Protein AF-A0A418IF97-F1 (afdb_monomer)

Mean predicted aligned error: 6.36 Å

InterPro domains:
  IPR007793 DivIVA [PF05103] (8-70)
  IPR007793 DivIVA [PTHR35794] (7-69)
  IPR011229 Cell cycle protein GpsB [PIRSF029938] (1-75)
  IPR019933 DivIVA domain [TIGR03544] (8-42)

Nearest PDB structures (foldseek):
  8e2c-assembly1_B  TM=6.900E-01  e=1.308E-07  Staphylococcus aureus subsp. aureus COL
  8e2b-assembly2_D  TM=6.930E-01  e=1.409E-07  Staphylococcus aureus subsp. aureus COL

Organism: NCBI:txid2912228

pLDDT: mean 89.6, std 11.24, range [43.31, 98.12]

Solvent-accessible surface area (backbone atoms only — not comparable to full-atom values): 4649 Å² total; per-residue (Å²): 128,84,84,81,74,73,93,66,52,37,64,59,61,71,71,58,81,76,85,84,56,94,84,71,71,81,58,65,71,63,51,50,57,53,46,52,56,50,32,52,51,40,47,52,50,53,53,50,52,54,48,51,50,51,53,50,53,50,50,55,51,54,52,50,54,52,50,54,51,52,51,54,59,75,76,104

Structure (mmCIF, N/CA/C/O backbone):
data_AF-A0A418IF97-F1
#
_entry.id   AF-A0A418IF97-F1
#
loop_
_atom_site.group_PDB
_atom_site.id
_atom_site.type_symbol
_atom_site.label_atom_id
_atom_site.label_alt_id
_atom_site.label_comp_id
_atom_site.label_asym_id
_atom_site.label_entity_id
_atom_site.label_seq_id
_atom_site.pdbx_PDB_ins_code
_atom_site.Cartn_x
_atom_site.Cartn_y
_atom_site.Cartn_z
_atom_site.occupancy
_atom_site.B_iso_or_equiv
_ato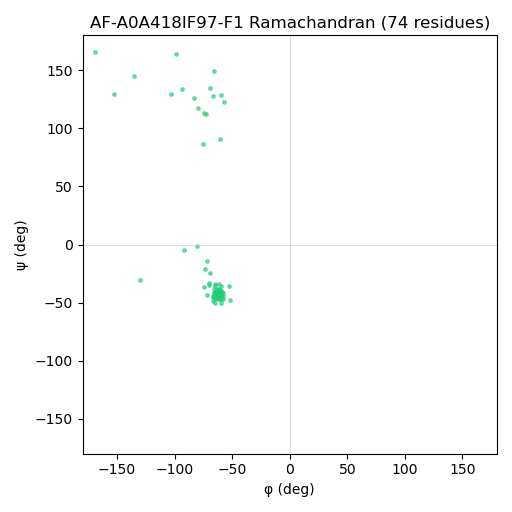m_site.auth_seq_id
_atom_site.auth_comp_id
_atom_site.auth_asym_id
_atom_site.auth_atom_id
_atom_site.pdbx_PDB_model_num
ATOM 1 N N . MET A 1 1 ? 1.231 -10.533 19.149 1.00 43.31 1 MET A N 1
ATOM 2 C CA . MET A 1 1 ? 1.474 -10.716 17.705 1.00 43.31 1 MET A CA 1
ATOM 3 C C . MET A 1 1 ? 2.911 -10.309 17.480 1.00 43.31 1 MET A C 1
ATOM 5 O O . MET A 1 1 ? 3.315 -9.322 18.072 1.00 43.31 1 MET A O 1
ATOM 9 N N . SER A 1 2 ? 3.705 -11.118 16.785 1.00 47.91 2 SER A N 1
ATOM 10 C CA . SER A 1 2 ? 5.077 -10.744 16.440 1.00 47.91 2 SER A CA 1
ATOM 11 C C . SER A 1 2 ? 5.037 -9.436 15.656 1.00 47.91 2 SER A C 1
ATOM 13 O O . SER A 1 2 ? 4.348 -9.392 14.638 1.00 47.91 2 SER A O 1
ATOM 15 N N . ASP A 1 3 ? 5.725 -8.401 16.136 1.00 56.53 3 ASP A N 1
ATOM 16 C CA . ASP A 1 3 ? 5.912 -7.141 15.417 1.00 56.53 3 ASP A CA 1
ATOM 17 C C . ASP A 1 3 ? 6.653 -7.425 14.106 1.00 56.53 3 ASP A C 1
ATOM 19 O O . ASP A 1 3 ? 7.884 -7.474 14.050 1.00 56.53 3 ASP A O 1
ATOM 23 N N . VAL A 1 4 ? 5.899 -7.689 13.039 1.00 64.88 4 VAL A N 1
ATOM 24 C CA . VAL A 1 4 ? 6.439 -7.768 11.684 1.00 64.88 4 VAL A CA 1
ATOM 25 C C . VAL A 1 4 ? 6.690 -6.332 11.247 1.00 64.88 4 VAL A C 1
ATOM 27 O O . VAL A 1 4 ? 5.838 -5.679 10.660 1.00 64.88 4 VAL A O 1
ATOM 30 N N . SER A 1 5 ? 7.862 -5.810 11.593 1.00 74.94 5 SER A N 1
ATOM 31 C CA . SER A 1 5 ? 8.314 -4.515 11.096 1.00 74.94 5 SER A CA 1
ATOM 32 C C . SER A 1 5 ? 8.871 -4.692 9.682 1.00 74.94 5 SER A C 1
ATOM 34 O O . SER A 1 5 ? 9.837 -5.433 9.466 1.00 74.94 5 SER A O 1
ATOM 36 N N . LEU A 1 6 ? 8.242 -4.034 8.705 1.00 83.38 6 LEU A N 1
ATOM 37 C CA . LEU A 1 6 ? 8.742 -3.986 7.334 1.00 83.38 6 LEU A CA 1
ATOM 38 C C . LEU A 1 6 ? 10.021 -3.146 7.282 1.00 83.38 6 LEU A C 1
ATOM 40 O O . LEU A 1 6 ? 10.094 -2.054 7.838 1.00 83.38 6 LEU A O 1
ATOM 44 N N . LYS A 1 7 ? 11.041 -3.655 6.584 1.00 88.81 7 LYS A N 1
ATOM 45 C CA . LYS A 1 7 ? 12.336 -2.966 6.441 1.00 88.81 7 LYS A CA 1
ATOM 46 C C . LYS A 1 7 ? 12.293 -1.761 5.502 1.00 88.81 7 LYS A C 1
ATOM 48 O O . LYS A 1 7 ? 13.205 -0.945 5.545 1.00 88.81 7 LYS A O 1
ATOM 53 N N . LEU A 1 8 ? 11.304 -1.713 4.616 1.00 93.25 8 LEU A N 1
ATOM 54 C CA . LEU A 1 8 ? 11.143 -0.697 3.584 1.00 93.25 8 LEU A CA 1
ATOM 55 C C . LEU A 1 8 ? 9.682 -0.263 3.564 1.00 93.25 8 LEU A C 1
ATOM 57 O O . LEU A 1 8 ? 8.790 -1.088 3.764 1.00 93.25 8 LEU A O 1
ATOM 61 N N . SER A 1 9 ? 9.448 1.012 3.295 1.00 92.94 9 SER A N 1
ATOM 62 C CA . SER A 1 9 ? 8.147 1.549 2.914 1.00 92.94 9 SER A CA 1
ATOM 63 C C . SER A 1 9 ? 8.057 1.717 1.396 1.00 92.94 9 SER A C 1
ATOM 65 O O . SER A 1 9 ? 9.073 1.777 0.703 1.00 92.94 9 SER A O 1
ATOM 67 N N . ALA A 1 10 ? 6.838 1.872 0.874 1.00 94.00 10 ALA A N 1
ATOM 68 C CA . ALA A 1 10 ? 6.618 2.232 -0.529 1.00 94.00 10 ALA A CA 1
ATOM 69 C C . ALA A 1 10 ? 7.403 3.496 -0.937 1.00 94.00 10 ALA A C 1
ATOM 71 O O . ALA A 1 10 ? 7.940 3.577 -2.039 1.00 94.00 10 ALA A O 1
ATOM 72 N N . LYS A 1 11 ? 7.524 4.463 -0.018 1.00 94.44 11 LYS A N 1
ATOM 73 C CA . LYS A 1 11 ? 8.300 5.688 -0.223 1.00 94.44 11 LYS A CA 1
ATOM 74 C C . LYS A 1 11 ? 9.800 5.403 -0.337 1.00 94.44 11 LYS A C 1
ATOM 76 O O . LYS A 1 11 ? 10.434 5.928 -1.243 1.00 94.44 11 LYS A O 1
ATOM 81 N N . ASP A 1 12 ? 10.348 4.554 0.535 1.00 96.06 12 ASP A N 1
ATOM 82 C CA . ASP A 1 12 ? 11.775 4.201 0.496 1.00 96.06 12 ASP A CA 1
ATOM 83 C C . ASP A 1 12 ? 12.152 3.517 -0.825 1.00 96.06 12 ASP A C 1
ATOM 85 O O . ASP A 1 12 ? 13.259 3.701 -1.328 1.00 96.06 12 ASP A O 1
ATOM 89 N N . ILE A 1 13 ? 11.229 2.728 -1.386 1.00 95.50 13 ILE A N 1
ATOM 90 C CA . ILE A 1 13 ? 11.408 2.055 -2.677 1.00 95.50 13 ILE A CA 1
ATOM 91 C C . ILE A 1 13 ? 11.341 3.071 -3.822 1.00 95.50 13 ILE A C 1
ATOM 93 O O . ILE A 1 13 ? 12.200 3.045 -4.697 1.00 95.50 13 ILE A O 1
ATOM 97 N N . TYR A 1 14 ? 10.384 4.002 -3.785 1.00 94.69 14 TYR A N 1
ATOM 98 C CA . TYR A 1 14 ? 10.249 5.063 -4.788 1.00 94.69 14 TYR A CA 1
ATOM 99 C C . TYR A 1 14 ? 11.456 6.016 -4.827 1.00 94.69 14 TYR A C 1
ATOM 101 O O . TYR A 1 14 ? 11.906 6.420 -5.895 1.00 94.69 14 TYR A O 1
ATOM 109 N N . GLU A 1 15 ? 12.009 6.375 -3.668 1.00 95.56 15 GLU A N 1
ATOM 110 C CA . GLU A 1 15 ? 13.154 7.293 -3.567 1.00 95.56 15 GLU A CA 1
ATOM 111 C C . GLU A 1 15 ? 14.505 6.607 -3.847 1.00 95.56 15 GLU A C 1
ATOM 113 O O . GLU A 1 15 ? 15.557 7.255 -3.816 1.00 95.56 15 GLU A O 1
ATOM 118 N N . LYS A 1 16 ? 14.510 5.296 -4.119 1.00 94.00 16 LYS A N 1
ATOM 119 C CA . LYS A 1 16 ? 15.735 4.530 -4.337 1.00 94.00 16 LYS A CA 1
ATOM 120 C C . LYS A 1 16 ? 16.340 4.827 -5.709 1.00 94.00 16 LYS A C 1
ATOM 122 O O . LYS A 1 16 ? 15.819 4.406 -6.734 1.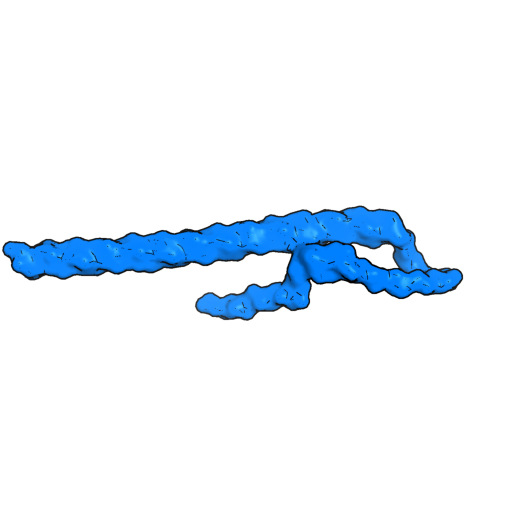00 94.00 16 LYS A O 1
ATOM 127 N N . ASP A 1 17 ? 17.516 5.453 -5.720 1.00 89.19 17 ASP A N 1
ATOM 128 C CA . ASP A 1 17 ? 18.330 5.581 -6.934 1.00 89.19 17 ASP A CA 1
ATOM 129 C C . ASP A 1 17 ? 19.351 4.436 -7.033 1.00 89.19 17 ASP A C 1
ATOM 131 O O . ASP A 1 17 ? 20.030 4.091 -6.055 1.00 89.19 17 ASP A O 1
ATOM 135 N N . PHE A 1 18 ? 19.449 3.831 -8.217 1.00 87.44 18 PHE A N 1
ATOM 136 C CA . PHE A 1 18 ? 20.390 2.749 -8.506 1.00 87.44 18 PHE A CA 1
ATOM 137 C C . PHE A 1 18 ? 21.568 3.286 -9.314 1.00 87.44 18 PHE A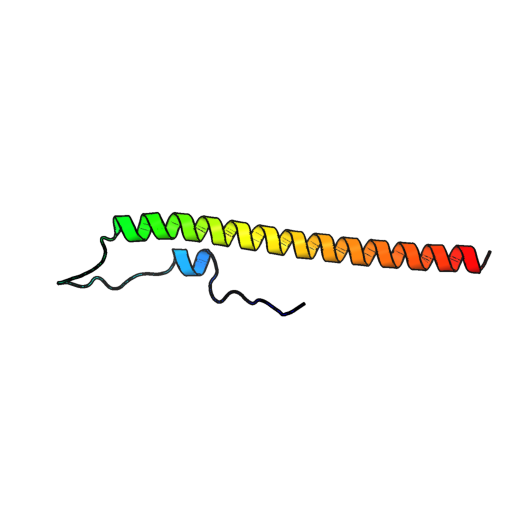 C 1
ATOM 139 O O . PHE A 1 18 ? 21.399 3.923 -10.356 1.00 87.44 18 PHE A O 1
ATOM 146 N N . GLU A 1 19 ? 22.785 2.981 -8.864 1.00 85.69 19 GLU A N 1
ATOM 147 C CA . GLU A 1 19 ? 23.999 3.383 -9.569 1.00 85.69 19 GLU A CA 1
ATOM 148 C C . GLU A 1 19 ? 24.038 2.800 -10.990 1.00 85.69 19 GLU A C 1
ATOM 150 O O . GLU A 1 19 ? 23.882 1.596 -11.218 1.00 85.69 19 GLU A O 1
ATOM 155 N N . LYS A 1 20 ? 24.279 3.670 -11.976 1.00 75.94 20 LYS A N 1
ATOM 156 C CA . LYS A 1 20 ? 24.375 3.269 -13.381 1.00 75.94 20 LYS A CA 1
ATOM 157 C C . LYS A 1 20 ? 25.684 2.521 -13.610 1.00 75.94 20 LYS A C 1
ATOM 159 O O . LYS A 1 20 ? 26.759 3.115 -13.577 1.00 75.94 20 LYS A O 1
ATOM 164 N N . THR A 1 21 ? 25.603 1.227 -13.900 1.00 76.44 21 THR A N 1
ATOM 165 C CA . THR A 1 21 ? 26.788 0.445 -14.272 1.00 76.44 21 THR A CA 1
ATOM 166 C C . THR A 1 21 ? 27.087 0.617 -15.763 1.00 76.44 21 THR A C 1
ATOM 168 O O . THR A 1 21 ? 26.228 0.377 -16.606 1.00 76.44 21 THR A O 1
ATOM 171 N N . MET A 1 22 ? 28.319 1.014 -16.097 1.00 66.38 22 MET A N 1
ATOM 172 C CA . MET A 1 22 ? 28.730 1.378 -17.465 1.00 66.38 22 MET A CA 1
ATOM 173 C C . MET A 1 22 ? 28.856 0.195 -18.445 1.00 66.38 22 MET A C 1
ATOM 175 O O . MET A 1 22 ? 28.979 0.419 -19.645 1.00 66.38 22 MET A O 1
ATOM 179 N N . THR A 1 23 ? 28.872 -1.058 -17.971 1.00 70.56 23 THR A N 1
ATOM 180 C CA . THR A 1 23 ? 29.239 -2.222 -18.808 1.00 70.56 23 THR A CA 1
ATOM 181 C C . THR A 1 23 ? 28.266 -3.401 -18.760 1.00 70.56 23 THR A C 1
ATOM 183 O O . THR A 1 23 ? 28.132 -4.100 -19.762 1.00 70.56 23 THR A O 1
ATOM 186 N N . ARG A 1 24 ? 27.572 -3.639 -17.640 1.00 80.38 24 ARG A N 1
ATOM 187 C CA . ARG A 1 24 ? 26.515 -4.656 -17.485 1.00 80.38 24 ARG A CA 1
ATOM 188 C C . ARG A 1 24 ? 25.540 -4.206 -16.402 1.00 80.38 24 ARG A C 1
ATOM 190 O O . ARG A 1 24 ? 25.976 -3.872 -15.310 1.00 80.38 24 ARG A O 1
ATOM 197 N N . GLY A 1 25 ? 24.244 -4.225 -16.683 1.00 81.44 25 GLY A N 1
ATOM 198 C CA . GLY A 1 25 ? 23.207 -3.877 -15.714 1.00 81.44 25 GLY A CA 1
ATOM 199 C C . GLY A 1 25 ? 21.820 -4.232 -16.234 1.00 81.44 25 GLY A C 1
ATOM 200 O O . GLY A 1 25 ? 21.656 -4.505 -17.426 1.00 81.44 25 GLY A O 1
ATOM 201 N N . TYR A 1 26 ? 20.836 -4.243 -15.337 1.00 87.44 26 TYR A N 1
ATOM 202 C CA . TYR A 1 26 ? 19.435 -4.356 -15.728 1.00 87.44 26 TYR A CA 1
ATOM 203 C C . TYR A 1 26 ? 19.003 -3.112 -16.508 1.00 87.44 26 TYR A C 1
ATOM 205 O O . TYR A 1 26 ? 19.517 -2.011 -16.286 1.00 87.44 26 TYR A O 1
ATOM 213 N N . ARG A 1 27 ? 18.062 -3.284 -17.440 1.00 87.94 27 ARG A N 1
ATOM 214 C CA . ARG A 1 27 ? 17.469 -2.146 -18.145 1.00 87.94 27 ARG A CA 1
ATOM 215 C C . ARG A 1 27 ? 16.674 -1.324 -17.146 1.00 87.94 27 ARG A C 1
ATOM 217 O O . ARG A 1 27 ? 15.811 -1.869 -16.469 1.00 87.94 27 ARG A O 1
ATOM 224 N N . ARG A 1 28 ? 16.945 -0.020 -17.095 1.00 88.06 28 ARG A N 1
ATOM 225 C CA . ARG A 1 28 ? 16.284 0.898 -16.163 1.00 88.06 28 ARG A CA 1
ATOM 226 C C . ARG A 1 28 ? 14.760 0.793 -16.243 1.00 88.06 28 ARG A C 1
ATOM 228 O O . ARG A 1 28 ? 14.129 0.595 -15.226 1.00 88.06 28 ARG A O 1
ATOM 235 N N . GLU A 1 29 ? 14.209 0.808 -17.452 1.00 90.50 29 GLU A N 1
ATOM 236 C CA . GLU A 1 29 ? 12.761 0.719 -17.689 1.00 90.50 29 GLU A CA 1
ATOM 237 C C . GLU A 1 29 ? 12.134 -0.575 -17.146 1.00 90.50 29 GLU A C 1
ATOM 239 O O . GLU A 1 29 ? 11.015 -0.558 -16.651 1.00 90.50 29 GLU A O 1
ATOM 244 N N . GLU A 1 30 ? 12.853 -1.699 -17.214 1.00 93.94 30 GLU A N 1
ATOM 245 C CA . GLU A 1 30 ? 12.377 -2.987 -16.695 1.00 93.94 30 GLU A CA 1
ATOM 246 C C . GLU A 1 30 ? 12.421 -3.027 -15.165 1.00 93.94 30 GLU A C 1
ATOM 248 O O . GLU A 1 30 ? 11.526 -3.582 -14.536 1.00 93.94 30 GLU A O 1
ATOM 253 N N . VAL A 1 31 ? 13.446 -2.409 -14.571 1.00 93.12 31 VAL A N 1
ATOM 254 C CA . VAL A 1 31 ? 13.536 -2.245 -13.117 1.00 93.12 31 VAL A C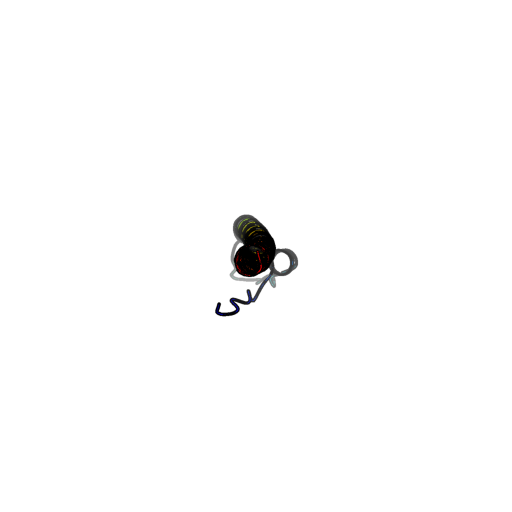A 1
ATOM 255 C C . VAL A 1 31 ? 12.442 -1.305 -12.628 1.00 93.12 31 VAL A C 1
ATOM 257 O O . VAL A 1 31 ? 11.738 -1.665 -11.697 1.00 93.12 31 VAL A O 1
ATOM 260 N N . ASP A 1 32 ? 12.267 -0.150 -13.268 1.00 92.94 32 ASP A N 1
ATOM 261 C CA . ASP A 1 32 ? 11.273 0.852 -12.882 1.00 92.94 32 ASP A CA 1
ATOM 262 C C . ASP A 1 32 ? 9.855 0.257 -12.949 1.00 92.94 32 ASP A C 1
ATOM 264 O O . ASP A 1 32 ? 9.129 0.319 -11.963 1.00 92.94 32 ASP A O 1
ATOM 268 N N . ALA A 1 33 ? 9.502 -0.439 -14.039 1.00 96.31 33 ALA A N 1
ATOM 269 C CA . ALA A 1 33 ? 8.199 -1.100 -14.162 1.00 96.31 33 ALA A CA 1
ATOM 270 C C . ALA A 1 33 ? 7.962 -2.163 -13.074 1.00 96.31 33 ALA A C 1
ATOM 272 O O . ALA A 1 33 ? 6.867 -2.272 -12.532 1.00 96.31 33 ALA A O 1
ATOM 273 N N . PHE A 1 34 ? 8.993 -2.936 -12.723 1.00 96.75 34 PHE A N 1
ATOM 274 C CA . PHE A 1 34 ? 8.890 -3.916 -11.643 1.00 96.75 34 PHE A CA 1
ATOM 275 C C . PHE A 1 34 ? 8.789 -3.253 -10.259 1.00 96.75 34 PHE A C 1
ATOM 277 O O . PHE A 1 34 ? 8.097 -3.755 -9.374 1.00 96.75 34 PHE A O 1
ATOM 284 N N . LEU A 1 35 ? 9.474 -2.125 -10.055 1.00 97.00 35 LEU A N 1
ATOM 285 C CA . LEU A 1 35 ? 9.395 -1.363 -8.812 1.00 97.00 35 LEU A CA 1
ATOM 286 C C . LEU A 1 35 ? 8.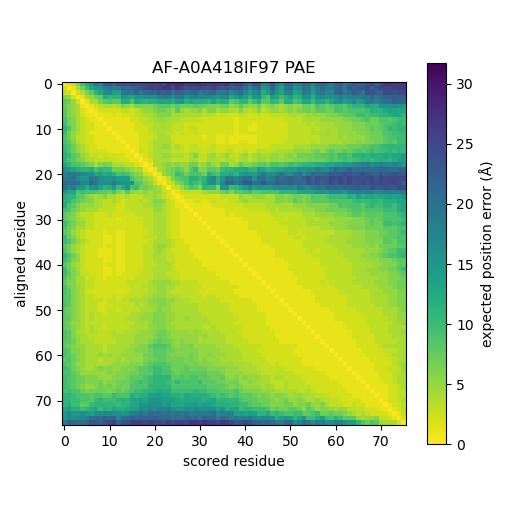041 -0.677 -8.644 1.00 97.00 35 LEU A C 1
ATOM 288 O O . LEU A 1 35 ? 7.577 -0.608 -7.511 1.00 97.00 35 LEU A O 1
ATOM 292 N N . ASP A 1 36 ? 7.385 -0.243 -9.721 1.00 97.00 36 ASP A N 1
ATOM 293 C CA . ASP A 1 36 ? 6.023 0.302 -9.666 1.00 97.00 36 ASP A CA 1
ATOM 294 C C . ASP A 1 36 ? 5.026 -0.726 -9.101 1.00 97.00 36 ASP A C 1
ATOM 296 O O . ASP A 1 36 ? 4.248 -0.403 -8.197 1.00 97.00 36 ASP A O 1
ATOM 300 N N . ASP A 1 37 ? 5.105 -1.983 -9.553 1.00 98.12 37 ASP A N 1
ATOM 301 C CA . ASP A 1 37 ? 4.279 -3.079 -9.027 1.00 98.12 37 ASP A CA 1
ATOM 302 C C . ASP A 1 37 ? 4.569 -3.336 -7.537 1.00 98.12 37 ASP A C 1
ATOM 304 O O . ASP A 1 37 ? 3.653 -3.439 -6.717 1.00 98.12 37 ASP A O 1
ATOM 308 N N . ILE A 1 38 ? 5.850 -3.371 -7.150 1.00 97.31 38 ILE A N 1
ATOM 309 C CA . ILE A 1 38 ? 6.248 -3.548 -5.745 1.00 97.31 38 ILE A CA 1
ATOM 310 C C . ILE A 1 38 ? 5.760 -2.378 -4.883 1.00 97.31 38 ILE A C 1
ATOM 312 O O . ILE A 1 38 ? 5.295 -2.588 -3.762 1.00 97.31 38 ILE A O 1
ATOM 316 N N . ILE A 1 39 ? 5.855 -1.142 -5.372 1.00 97.44 39 ILE A N 1
ATOM 317 C CA . ILE A 1 39 ? 5.378 0.046 -4.658 1.00 97.44 39 ILE A CA 1
ATOM 318 C C . ILE A 1 39 ? 3.874 -0.071 -4.397 1.00 97.44 39 ILE A C 1
ATOM 320 O O . ILE A 1 39 ? 3.443 0.176 -3.267 1.00 97.44 39 ILE A O 1
ATOM 324 N N . ALA A 1 40 ? 3.092 -0.488 -5.397 1.00 97.31 40 ALA A N 1
ATOM 325 C CA . ALA A 1 40 ? 1.654 -0.692 -5.250 1.00 97.31 40 ALA A CA 1
ATOM 326 C C . ALA A 1 40 ? 1.329 -1.760 -4.191 1.00 97.31 40 ALA A C 1
ATOM 328 O O . ALA A 1 40 ? 0.462 -1.548 -3.336 1.00 97.31 40 ALA A O 1
ATOM 329 N N . ASP A 1 41 ? 2.063 -2.874 -4.183 1.00 97.38 41 ASP A N 1
ATOM 330 C CA . ASP A 1 41 ? 1.902 -3.921 -3.172 1.00 97.38 41 ASP A CA 1
ATOM 331 C C . ASP A 1 41 ? 2.235 -3.412 -1.762 1.00 97.38 41 ASP A C 1
ATOM 333 O O . ASP A 1 41 ? 1.468 -3.639 -0.823 1.00 97.38 41 ASP A O 1
ATOM 337 N N . TYR A 1 42 ? 3.326 -2.658 -1.598 1.00 95.88 42 TYR A N 1
ATOM 338 C CA . TYR A 1 42 ? 3.694 -2.071 -0.305 1.00 95.88 42 TYR A CA 1
ATOM 339 C C . TYR A 1 42 ? 2.678 -1.032 0.187 1.00 95.88 42 TYR A C 1
ATOM 341 O O . TYR A 1 42 ? 2.420 -0.957 1.389 1.00 95.88 42 TYR A O 1
ATOM 349 N N . GLN A 1 43 ? 2.076 -0.246 -0.711 1.00 95.12 43 GLN A N 1
ATOM 350 C CA . GLN A 1 43 ? 0.976 0.660 -0.357 1.00 95.12 43 GLN A CA 1
ATOM 351 C C . GLN A 1 43 ? -0.238 -0.124 0.146 1.00 95.12 43 GLN A C 1
ATOM 353 O O . GLN A 1 43 ? -0.769 0.178 1.213 1.00 95.12 43 GLN A O 1
ATOM 358 N N . LYS A 1 44 ? -0.619 -1.193 -0.560 1.00 95.69 44 LYS A N 1
ATOM 359 C CA . LYS A 1 44 ? -1.731 -2.058 -0.155 1.00 95.69 44 LYS A CA 1
ATOM 360 C C . LYS A 1 44 ? -1.476 -2.744 1.188 1.00 95.69 44 LYS A C 1
ATOM 362 O O . LYS A 1 44 ? -2.396 -2.870 1.992 1.00 95.69 44 LYS A O 1
ATOM 367 N N . MET A 1 45 ? -0.244 -3.179 1.451 1.00 92.44 45 MET A N 1
ATOM 368 C CA . MET A 1 45 ? 0.138 -3.730 2.754 1.00 92.44 45 MET A CA 1
ATOM 369 C C . MET A 1 45 ? -0.001 -2.689 3.869 1.00 92.44 45 MET A C 1
ATOM 371 O O . MET A 1 45 ? -0.576 -2.999 4.908 1.00 92.44 45 MET A O 1
ATOM 375 N N . ALA A 1 46 ? 0.444 -1.450 3.639 1.00 91.12 46 ALA A N 1
ATOM 376 C CA . ALA A 1 46 ? 0.285 -0.369 4.612 1.00 91.12 46 ALA A CA 1
ATOM 377 C C . ALA A 1 46 ? -1.196 -0.050 4.897 1.00 91.12 46 ALA A C 1
ATOM 379 O O . ALA A 1 46 ? -1.569 0.193 6.046 1.00 91.12 46 ALA A O 1
ATOM 380 N N . ASP A 1 47 ? -2.055 -0.086 3.877 1.00 94.00 47 ASP A N 1
ATOM 381 C CA . ASP A 1 47 ? -3.500 0.096 4.046 1.00 94.00 47 ASP A CA 1
ATOM 382 C C . ASP A 1 47 ? -4.134 -1.034 4.870 1.00 94.00 47 ASP A C 1
ATOM 384 O O . ASP A 1 47 ? -4.941 -0.766 5.764 1.00 94.00 47 ASP A O 1
ATOM 388 N N . LEU A 1 48 ? -3.731 -2.285 4.624 1.00 93.06 48 LEU A N 1
ATOM 389 C CA . LEU A 1 48 ? -4.177 -3.442 5.405 1.00 93.06 48 LEU A CA 1
ATOM 390 C C . LEU A 1 48 ? -3.720 -3.356 6.866 1.00 93.06 48 LEU A C 1
ATOM 392 O O . LEU A 1 48 ? -4.513 -3.623 7.767 1.00 93.06 48 LEU A O 1
ATOM 396 N N . ASP A 1 49 ? -2.479 -2.939 7.121 1.00 90.06 49 ASP A N 1
ATOM 397 C CA . ASP A 1 49 ? -1.978 -2.733 8.484 1.00 90.06 49 ASP A CA 1
ATOM 398 C C . ASP A 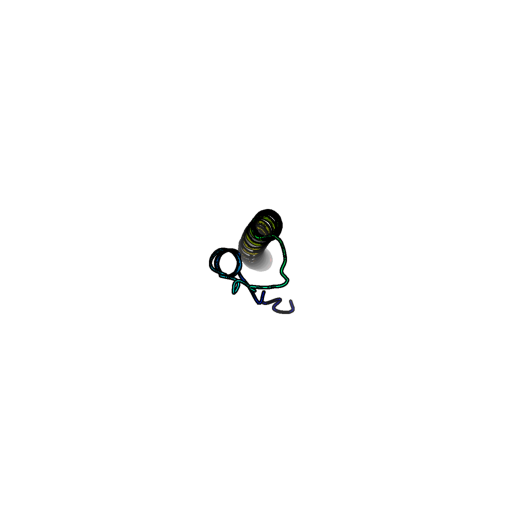1 49 ? -2.802 -1.662 9.217 1.00 90.06 49 ASP A C 1
ATOM 400 O O . ASP A 1 49 ? -3.210 -1.857 10.367 1.00 90.06 49 ASP A O 1
ATOM 404 N N . ASN A 1 50 ? -3.136 -0.559 8.538 1.00 91.31 50 ASN A N 1
ATOM 405 C CA . ASN A 1 50 ? -4.019 0.473 9.085 1.00 91.31 50 ASN A CA 1
ATOM 406 C C . ASN A 1 50 ? -5.423 -0.067 9.399 1.00 91.31 50 ASN A C 1
ATOM 408 O O . ASN A 1 50 ? -6.028 0.318 10.404 1.00 91.31 50 ASN A O 1
ATOM 412 N N . GLU A 1 51 ? -5.964 -0.945 8.555 1.00 95.19 51 GLU A N 1
ATOM 413 C CA . GLU A 1 51 ? -7.252 -1.596 8.795 1.00 95.19 51 GLU A CA 1
ATOM 414 C C . GLU A 1 51 ? -7.198 -2.527 10.014 1.00 95.19 51 GLU A C 1
ATOM 416 O O . GLU A 1 51 ? -8.081 -2.470 10.872 1.00 95.19 51 GLU A O 1
ATOM 421 N N . VAL A 1 52 ? -6.129 -3.313 10.159 1.00 94.06 52 VAL A N 1
ATOM 422 C CA . VAL A 1 52 ? -5.910 -4.173 11.331 1.00 94.06 52 VAL A CA 1
ATOM 423 C C . VAL A 1 52 ? -5.848 -3.350 12.617 1.00 94.06 52 VAL A C 1
ATOM 425 O O . VAL A 1 52 ? -6.461 -3.736 13.616 1.00 94.06 52 VAL A O 1
ATOM 428 N N . VAL A 1 53 ? -5.159 -2.204 12.606 1.00 93.19 53 VAL A N 1
ATOM 429 C CA . VAL A 1 53 ? -5.114 -1.293 13.761 1.00 93.19 53 VAL A CA 1
ATOM 430 C C . VAL A 1 53 ? -6.519 -0.809 14.121 1.00 93.19 53 VAL A C 1
ATOM 432 O O . VAL A 1 53 ? -6.933 -0.966 15.271 1.00 93.19 53 VAL A O 1
ATOM 435 N N . LYS A 1 54 ? -7.293 -0.315 13.146 1.00 95.94 54 LYS A N 1
ATOM 436 C CA . LYS A 1 54 ? -8.676 0.147 13.370 1.00 95.94 54 LYS A CA 1
ATOM 437 C C . LYS A 1 54 ? -9.571 -0.955 13.940 1.00 95.94 54 LYS A C 1
ATOM 439 O O . LYS A 1 54 ? -10.271 -0.735 14.926 1.00 95.94 54 LYS A O 1
ATOM 444 N N . LEU A 1 55 ? -9.518 -2.156 13.364 1.00 96.88 55 LEU A N 1
ATOM 445 C CA . LEU A 1 55 ? -10.303 -3.304 13.830 1.00 96.88 55 LEU A CA 1
ATOM 446 C C . LEU A 1 55 ? -9.889 -3.762 15.233 1.00 96.88 55 LEU A C 1
ATOM 448 O O . LEU A 1 55 ? -10.726 -4.224 16.012 1.00 96.88 55 LEU A O 1
ATOM 452 N N . SER A 1 56 ? -8.604 -3.652 15.570 1.00 95.50 56 SER A N 1
ATOM 453 C CA . SER A 1 56 ? -8.093 -3.947 16.910 1.00 95.50 56 SER A CA 1
ATOM 454 C C . SER A 1 56 ? -8.617 -2.938 17.936 1.00 95.50 56 SER A C 1
ATOM 456 O O . SER A 1 56 ? -9.097 -3.331 19.003 1.00 95.50 56 SER A O 1
ATOM 458 N N . GLU A 1 57 ? -8.599 -1.644 17.607 1.00 96.69 57 GLU A N 1
ATOM 459 C CA . GLU A 1 57 ? -9.164 -0.580 18.443 1.00 96.69 57 GLU A CA 1
ATOM 460 C C . GLU A 1 57 ? -10.669 -0.767 18.669 1.00 96.69 57 GLU A C 1
ATOM 462 O O . GLU A 1 57 ? -11.132 -0.721 19.814 1.00 96.69 57 GLU A O 1
ATOM 467 N N . GLU A 1 58 ? -11.424 -1.053 17.607 1.00 97.31 58 GLU A N 1
ATOM 468 C CA . GLU A 1 58 ? -12.862 -1.313 17.686 1.00 97.31 58 GLU A CA 1
ATOM 469 C C . GLU A 1 58 ? -13.168 -2.547 18.545 1.00 97.31 58 GLU A C 1
ATOM 471 O O . GLU A 1 58 ? -13.989 -2.477 19.461 1.00 97.31 58 GLU A O 1
ATOM 476 N N . ASN A 1 59 ? -12.449 -3.656 18.340 1.00 97.56 59 ASN A N 1
ATOM 477 C CA . ASN A 1 59 ? -12.585 -4.848 19.180 1.00 97.56 59 ASN A CA 1
ATOM 478 C C . ASN A 1 59 ? -12.316 -4.552 20.657 1.00 97.56 59 ASN A C 1
ATOM 480 O O . ASN A 1 59 ? -13.022 -5.053 21.532 1.00 97.56 59 ASN A O 1
ATOM 484 N N . ASN A 1 60 ? -11.290 -3.754 20.953 1.00 97.50 60 ASN A N 1
ATOM 485 C CA . ASN A 1 60 ? -10.967 -3.381 22.326 1.00 97.50 60 ASN A CA 1
ATOM 486 C C . ASN A 1 60 ? -12.070 -2.521 22.951 1.00 97.50 60 ASN A C 1
ATOM 488 O O . ASN A 1 60 ? -12.393 -2.710 24.125 1.00 97.50 60 ASN A O 1
ATOM 492 N N . LYS A 1 61 ? -12.679 -1.616 22.180 1.00 97.69 61 LYS A N 1
ATOM 493 C CA . LYS A 1 61 ? -13.822 -0.817 22.629 1.00 97.69 61 LYS A CA 1
ATOM 494 C C . LYS A 1 61 ? -15.044 -1.694 22.916 1.00 97.69 61 LYS A C 1
ATOM 496 O O . LYS A 1 61 ? -15.582 -1.632 24.018 1.00 97.69 61 LYS A O 1
ATOM 501 N N . LEU A 1 62 ? -15.416 -2.568 21.982 1.00 97.38 62 LEU A N 1
ATOM 502 C CA . LEU A 1 62 ? -16.552 -3.483 22.136 1.00 97.38 62 LEU A CA 1
ATOM 503 C C . LEU A 1 62 ? -16.382 -4.423 23.336 1.00 97.38 62 LEU A C 1
ATOM 505 O O . LEU A 1 62 ? -17.332 -4.665 24.079 1.00 97.38 62 LEU A O 1
ATOM 509 N N . LYS A 1 63 ? -15.165 -4.930 23.573 1.00 97.06 63 LYS A N 1
ATOM 510 C CA . LYS A 1 63 ? -14.869 -5.764 24.749 1.00 97.06 63 LYS A CA 1
ATOM 511 C C . LYS A 1 63 ? -15.092 -5.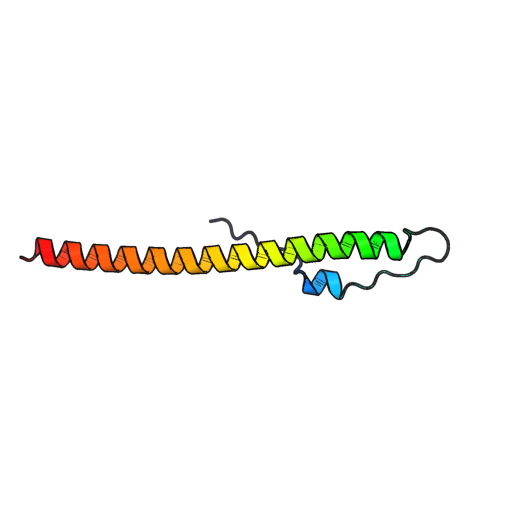018 26.065 1.00 97.06 63 LYS A C 1
ATOM 513 O O . LYS A 1 63 ? -15.655 -5.608 26.983 1.00 97.06 63 LYS A O 1
ATOM 518 N N . LYS A 1 64 ? -14.697 -3.742 26.150 1.00 96.88 64 LYS A N 1
ATOM 519 C CA . LYS A 1 64 ? -14.936 -2.903 27.337 1.00 96.88 64 LYS A CA 1
ATOM 520 C C . LYS A 1 64 ? -16.424 -2.659 27.564 1.00 96.88 64 LYS A C 1
ATOM 522 O O . LYS A 1 64 ? -16.909 -2.866 28.670 1.00 96.88 64 LYS A O 1
ATOM 527 N N . GLU A 1 65 ? -17.160 -2.296 26.515 1.00 96.38 65 GLU A N 1
ATOM 528 C CA . GLU A 1 65 ? -18.614 -2.096 26.602 1.00 96.38 65 GLU A CA 1
ATOM 529 C C . GLU A 1 65 ? -19.332 -3.375 27.066 1.00 96.38 65 GLU A C 1
ATOM 531 O O . GLU A 1 65 ? -20.220 -3.327 27.919 1.00 96.38 65 GLU A O 1
ATOM 536 N N . LEU A 1 66 ? -18.908 -4.540 26.565 1.00 95.88 66 LEU A N 1
ATOM 537 C CA . LEU A 1 66 ? -19.446 -5.831 26.988 1.00 95.88 66 LEU A CA 1
ATOM 538 C C . LEU A 1 66 ? -19.163 -6.125 28.469 1.00 95.88 66 LEU A C 1
ATOM 540 O O . LEU A 1 66 ? -20.025 -6.661 29.165 1.00 95.88 66 LEU A O 1
ATOM 544 N N . GLU A 1 67 ? -17.966 -5.799 28.954 1.00 96.25 67 GLU A N 1
ATOM 545 C CA . GLU A 1 67 ? -17.588 -5.962 30.359 1.00 96.25 67 GLU A CA 1
ATOM 546 C C . GLU A 1 67 ? -18.416 -5.052 31.277 1.00 96.25 67 GLU A C 1
ATOM 548 O O . GLU A 1 67 ? -18.980 -5.524 32.266 1.00 96.25 67 GLU A O 1
ATOM 553 N N . GLU A 1 68 ? -18.590 -3.781 30.908 1.00 95.50 68 GLU A N 1
ATOM 554 C CA . GLU A 1 68 ? -19.441 -2.838 31.640 1.00 95.50 68 GLU A CA 1
ATOM 555 C C . GLU A 1 68 ? -20.899 -3.307 31.713 1.00 95.50 68 GLU A C 1
ATOM 557 O O . GLU A 1 68 ? -21.523 -3.250 32.776 1.00 95.50 68 GLU A O 1
ATOM 562 N N . LEU A 1 69 ? -21.453 -3.800 30.602 1.00 95.12 69 LEU A N 1
ATOM 563 C CA . LEU A 1 69 ? -22.813 -4.342 30.569 1.00 95.12 69 LEU A CA 1
ATOM 564 C C . LEU A 1 69 ? -22.954 -5.580 31.460 1.00 95.12 69 LEU A C 1
ATOM 566 O O . LEU A 1 69 ? -23.938 -5.693 32.192 1.00 95.12 69 LEU A O 1
ATOM 570 N N . ARG A 1 70 ? -21.968 -6.486 31.445 1.00 94.31 70 ARG A N 1
ATOM 571 C CA . ARG A 1 70 ? -21.950 -7.667 32.324 1.00 94.31 70 ARG A CA 1
ATOM 572 C C . ARG A 1 70 ? -21.947 -7.277 33.798 1.00 94.31 70 ARG A C 1
ATOM 574 O O . ARG A 1 70 ? -22.684 -7.879 34.573 1.00 94.31 70 ARG A O 1
ATOM 581 N N . LEU A 1 71 ? -21.167 -6.262 34.171 1.00 93.38 71 LEU A N 1
ATOM 582 C CA . LEU A 1 71 ? -21.145 -5.741 35.537 1.00 93.38 71 LEU A CA 1
ATOM 583 C C . LEU A 1 71 ? -22.508 -5.167 35.937 1.00 93.38 71 LEU A C 1
ATOM 585 O O . LEU A 1 71 ? -23.020 -5.535 36.988 1.00 93.38 71 LEU A O 1
ATOM 589 N N . ARG A 1 72 ? -23.136 -4.348 35.079 1.00 92.25 72 ARG A N 1
ATOM 590 C CA . ARG A 1 72 ? -24.468 -3.767 35.347 1.00 92.25 72 ARG A CA 1
ATOM 591 C C . ARG A 1 72 ? -25.535 -4.836 35.579 1.00 92.25 72 ARG A C 1
ATOM 593 O O . ARG A 1 72 ? -26.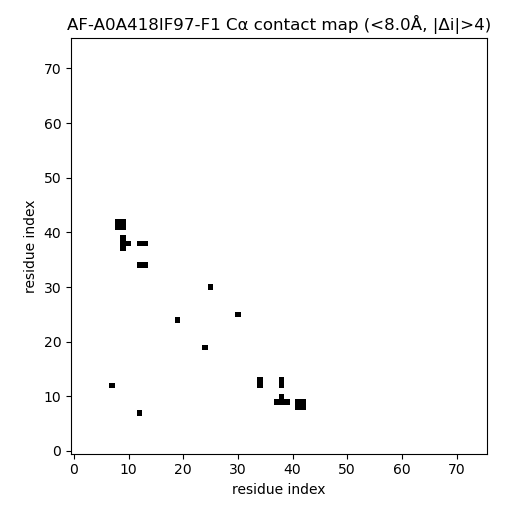321 -4.707 36.516 1.00 92.25 72 ARG A O 1
ATOM 600 N N . VAL A 1 73 ? -25.546 -5.884 34.751 1.00 92.44 73 VAL A N 1
ATOM 601 C CA . VAL A 1 73 ? -26.480 -7.014 34.895 1.00 92.44 73 VAL A CA 1
ATOM 602 C C . VAL A 1 73 ? -26.216 -7.790 36.183 1.00 92.44 73 VAL A C 1
ATOM 604 O O . VAL A 1 73 ? -27.165 -8.157 36.857 1.00 92.44 73 VAL A O 1
ATOM 607 N N . ALA A 1 74 ? -24.954 -8.018 36.554 1.00 85.75 74 ALA A N 1
ATOM 608 C CA . ALA A 1 74 ? -24.609 -8.743 37.779 1.00 85.75 74 ALA A CA 1
ATOM 609 C C . ALA A 1 74 ? -24.933 -7.966 39.069 1.00 85.75 74 ALA A C 1
ATOM 611 O O . ALA A 1 74 ? -25.093 -8.573 40.125 1.00 85.75 74 ALA A O 1
ATOM 612 N N . THR A 1 75 ? -24.997 -6.634 38.996 1.00 83.81 75 THR A N 1
ATOM 613 C CA . THR A 1 75 ? -25.368 -5.757 40.119 1.00 83.81 75 THR A CA 1
ATOM 614 C C . THR A 1 75 ? -26.862 -5.424 40.197 1.00 83.81 75 THR A C 1
ATOM 616 O O . THR A 1 75 ? -27.257 -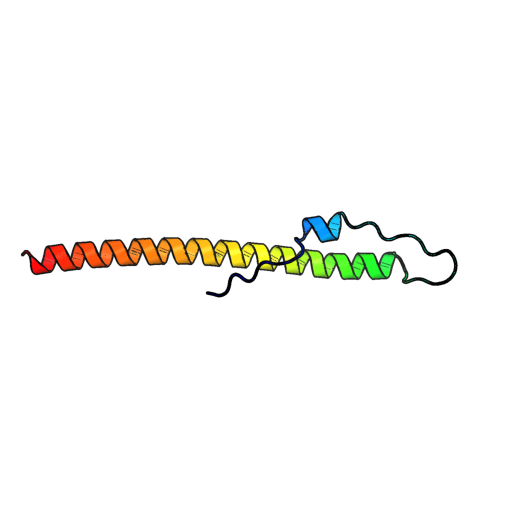4.736 41.137 1.00 83.81 75 THR A O 1
ATOM 619 N N . SER A 1 76 ? -27.665 -5.853 39.214 1.00 69.06 76 SER A N 1
ATOM 620 C CA . SER A 1 76 ? -29.131 -5.688 39.186 1.00 69.06 76 SER A CA 1
ATOM 621 C C . SER A 1 76 ? -29.827 -6.917 39.761 1.00 69.06 76 SER A C 1
ATOM 623 O O . SER A 1 76 ? -30.855 -6.730 40.445 1.00 69.06 76 SER A O 1
#

Secondary structure (DSSP, 8-state):
------S--HHHHHT-PPP--SSS---HHHHHHHHHHHHHHHHHHHHHHHHHHHHHHHHHHHHHHHHHHHHHHHT-

Radius of gyration: 22.82 Å; Cα contacts (8 Å, |Δi|>4): 15; chains: 1; bounding box: 58×18×59 Å

Foldseek 3Di:
DPPPDDPDALVNLVPDDDDDDPPDDDDPVVVVVVSVVVSVVRVVVVVVVVVVVVVVVVVVVVVVVVVVVVVVVVVD

Sequence (76 aa):
MSDVSLKLSAKDIYEKDFEKTMTRGYRREEVDAFLDDIIADYQKMADLDNEVVKLSEENNKLKKELEELRLRVATS